Protein AF-A8V3A8-F1 (afdb_monomer_lite)

Secondary structure (DSSP, 8-state):
--STTEEEEETTSTTHHHHHHHTTTSEEEEESS---HHHHHHHHHHHHHHHHHHTT-TTT----EEEEESSSS-EEEEE-

Structure (mmCIF, N/CA/C/O backbone):
data_AF-A8V3A8-F1
#
_entry.id   AF-A8V3A8-F1
#
loop_
_atom_site.group_PDB
_atom_site.id
_atom_site.type_symbol
_atom_site.label_atom_id
_atom_site.label_alt_id
_atom_site.label_comp_id
_atom_site.label_asym_id
_atom_site.label_entity_id
_atom_site.label_seq_id
_atom_site.pdbx_PDB_ins_code
_atom_site.Cartn_x
_atom_site.Cartn_y
_atom_site.Cartn_z
_atom_site.occupancy
_atom_site.B_iso_or_equiv
_atom_site.auth_seq_id
_atom_site.auth_comp_id
_atom_site.auth_asym_id
_atom_site.auth_atom_id
_atom_site.pdbx_PDB_model_num
ATOM 1 N N . ASN A 1 1 ? -0.920 14.461 -0.628 1.00 43.34 1 ASN A N 1
ATOM 2 C CA . ASN A 1 1 ? -0.427 14.433 -2.032 1.00 43.34 1 ASN A CA 1
ATOM 3 C C . ASN A 1 1 ? 0.872 13.629 -2.229 1.00 43.34 1 ASN A C 1
ATOM 5 O O . ASN A 1 1 ? 1.701 14.014 -3.051 1.00 43.34 1 ASN A O 1
ATOM 9 N N . GLN A 1 2 ? 1.101 12.520 -1.506 1.00 54.69 2 GLN A N 1
ATOM 10 C CA . GLN A 1 2 ? 2.380 11.780 -1.586 1.00 54.69 2 GLN A CA 1
ATOM 11 C C . GLN A 1 2 ? 2.376 10.619 -2.597 1.00 54.69 2 GLN A C 1
ATOM 13 O O . GLN A 1 2 ? 3.379 10.428 -3.279 1.00 54.69 2 GLN A O 1
ATOM 18 N N . ILE A 1 3 ? 1.254 9.911 -2.744 1.00 57.16 3 ILE A N 1
ATOM 19 C CA . ILE A 1 3 ? 1.150 8.683 -3.561 1.00 57.16 3 ILE A CA 1
ATOM 20 C C . ILE A 1 3 ? 0.519 8.946 -4.939 1.00 57.16 3 ILE A C 1
ATOM 22 O O . ILE A 1 3 ? 0.785 8.233 -5.897 1.00 57.16 3 ILE A O 1
ATOM 26 N N . ASP A 1 4 ? -0.290 9.999 -5.038 1.00 49.00 4 ASP A N 1
ATOM 27 C CA . ASP A 1 4 ? -0.955 10.406 -6.273 1.00 49.00 4 ASP A CA 1
ATOM 28 C C . ASP A 1 4 ? 0.059 10.900 -7.321 1.00 49.00 4 ASP A C 1
ATOM 30 O O . ASP A 1 4 ? 0.996 11.639 -6.984 1.00 49.00 4 ASP A O 1
ATOM 34 N N . HIS A 1 5 ? -0.120 10.450 -8.569 1.00 60.12 5 HIS A N 1
ATOM 35 C CA . HIS A 1 5 ? 0.795 10.657 -9.701 1.00 60.12 5 HIS A CA 1
ATOM 36 C C . HIS A 1 5 ? 2.247 10.182 -9.480 1.00 60.12 5 HIS A C 1
ATOM 38 O O . HIS A 1 5 ? 3.172 10.703 -10.109 1.00 60.12 5 HIS A O 1
ATOM 44 N N . SER A 1 6 ? 2.458 9.191 -8.608 1.00 69.31 6 SER A N 1
ATOM 45 C CA . SER A 1 6 ? 3.773 8.589 -8.374 1.00 69.31 6 SER A CA 1
ATOM 46 C C . SER A 1 6 ? 3.845 7.159 -8.917 1.00 69.31 6 SER A C 1
ATOM 48 O O . SER A 1 6 ? 2.889 6.397 -8.800 1.00 69.31 6 SER A O 1
ATOM 50 N N . PHE A 1 7 ? 4.993 6.770 -9.473 1.00 75.12 7 PHE A N 1
ATOM 51 C CA . PHE A 1 7 ? 5.260 5.383 -9.859 1.00 75.12 7 PHE A CA 1
ATOM 52 C C . PHE A 1 7 ? 5.862 4.636 -8.666 1.00 75.12 7 PHE A C 1
ATOM 54 O O . PHE A 1 7 ? 6.933 5.009 -8.185 1.00 75.12 7 PHE A O 1
ATOM 61 N N . ILE A 1 8 ? 5.162 3.618 -8.163 1.00 80.06 8 ILE A N 1
ATOM 62 C CA . ILE A 1 8 ? 5.612 2.827 -7.012 1.00 80.06 8 ILE A CA 1
ATOM 63 C C . ILE A 1 8 ? 6.569 1.743 -7.511 1.00 80.06 8 ILE A C 1
ATOM 65 O O . ILE A 1 8 ? 6.192 0.940 -8.360 1.00 80.06 8 ILE A O 1
ATOM 69 N N . ILE A 1 9 ? 7.796 1.711 -6.992 1.00 80.56 9 ILE A N 1
ATOM 70 C CA . ILE A 1 9 ? 8.810 0.722 -7.383 1.00 80.56 9 ILE A CA 1
ATOM 71 C C . ILE A 1 9 ? 9.542 0.179 -6.159 1.00 80.56 9 ILE A C 1
ATOM 73 O O . ILE A 1 9 ? 9.877 0.933 -5.243 1.00 80.56 9 ILE A O 1
ATOM 77 N N . ASP A 1 10 ? 9.794 -1.129 -6.149 1.00 81.75 10 ASP A N 1
ATOM 78 C CA . ASP A 1 10 ? 10.635 -1.764 -5.136 1.00 81.75 10 ASP A CA 1
ATOM 79 C C . ASP A 1 10 ? 12.104 -1.403 -5.388 1.00 81.75 10 ASP A C 1
ATOM 81 O O . ASP A 1 10 ? 12.627 -1.585 -6.489 1.00 81.75 10 ASP A O 1
ATOM 85 N N . LYS A 1 11 ? 12.788 -0.898 -4.360 1.00 80.31 11 LYS A N 1
ATOM 86 C CA . LYS A 1 11 ? 14.222 -0.582 -4.409 1.00 80.31 11 LYS A CA 1
ATOM 87 C C . LYS A 1 11 ? 15.093 -1.803 -4.726 1.00 80.31 11 LYS A C 1
ATOM 89 O O . LYS A 1 11 ? 16.221 -1.637 -5.185 1.00 80.31 11 LYS A O 1
ATOM 94 N N . ASN A 1 12 ? 14.603 -3.000 -4.401 1.00 81.56 12 ASN A N 1
ATOM 95 C CA . ASN A 1 12 ? 15.306 -4.264 -4.583 1.00 81.56 12 ASN A CA 1
ATOM 96 C C . ASN A 1 12 ? 15.012 -4.888 -5.957 1.00 81.56 12 ASN A C 1
ATOM 98 O O . ASN A 1 12 ? 15.571 -5.938 -6.278 1.00 81.56 12 ASN A O 1
ATOM 102 N N . ASP A 1 13 ? 14.154 -4.260 -6.770 1.00 77.88 13 ASP A N 1
ATOM 103 C CA . ASP A 1 13 ? 13.860 -4.741 -8.113 1.00 77.88 13 ASP A CA 1
ATOM 104 C C . ASP A 1 13 ? 15.096 -4.568 -9.021 1.00 77.88 13 ASP A C 1
ATOM 106 O O . ASP A 1 13 ? 15.680 -3.479 -9.069 1.00 77.88 13 ASP A O 1
ATOM 110 N N . PRO A 1 14 ? 15.517 -5.600 -9.773 1.00 82.88 14 PRO A N 1
ATOM 111 C CA . PRO A 1 14 ? 16.665 -5.507 -10.677 1.00 82.88 14 PRO A CA 1
ATOM 112 C C . PRO A 1 14 ? 16.497 -4.441 -11.774 1.00 82.88 14 PRO A C 1
ATOM 114 O O . PRO A 1 14 ? 17.489 -4.016 -12.368 1.00 82.88 14 PRO A O 1
ATOM 117 N N . LEU A 1 15 ? 15.271 -3.982 -12.045 1.00 80.06 15 LEU A N 1
ATOM 118 C CA . LEU A 1 15 ? 14.975 -2.903 -12.985 1.00 80.06 15 LEU A CA 1
ATOM 119 C C . LEU A 1 15 ? 15.027 -1.510 -12.339 1.00 80.06 15 LEU A C 1
ATOM 121 O O . LEU A 1 15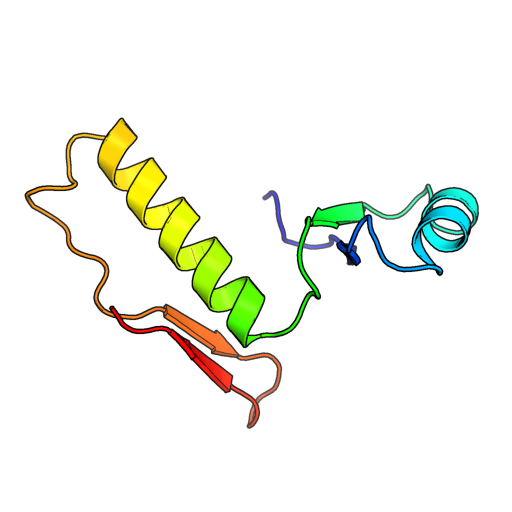 ? 15.111 -0.524 -13.069 1.00 80.06 15 LEU A O 1
ATOM 125 N N . TYR A 1 16 ? 15.038 -1.398 -11.006 1.00 77.88 16 TYR A N 1
ATOM 126 C CA . TYR A 1 16 ? 15.109 -0.124 -10.281 1.00 77.88 16 TYR A CA 1
ATOM 127 C C . TYR A 1 16 ? 16.209 0.841 -10.764 1.00 77.88 16 TYR A C 1
ATOM 129 O O . TYR A 1 16 ? 15.881 2.006 -11.009 1.00 77.88 16 TYR A O 1
ATOM 137 N N . PRO A 1 17 ? 17.484 0.427 -10.956 1.00 79.56 17 PRO A N 1
ATOM 138 C CA . PRO A 1 17 ? 18.519 1.344 -11.441 1.00 79.56 17 PRO A CA 1
ATOM 139 C C . PRO A 1 17 ? 18.178 1.911 -12.824 1.00 79.56 17 PRO A C 1
ATOM 141 O O . PRO A 1 17 ? 18.283 3.115 -13.034 1.00 79.56 17 PRO A O 1
ATOM 144 N N . LYS A 1 18 ? 17.650 1.070 -13.718 1.00 80.44 18 LYS A N 1
ATOM 145 C CA . LYS A 1 18 ? 17.250 1.472 -15.067 1.00 80.44 18 LYS A CA 1
ATOM 146 C C . LYS A 1 18 ? 16.050 2.418 -15.045 1.00 80.44 18 LYS A C 1
ATOM 148 O O . LYS A 1 18 ? 16.066 3.451 -15.699 1.00 80.44 18 LYS A O 1
ATOM 153 N N . PHE A 1 19 ? 15.041 2.130 -14.222 1.00 75.69 19 PHE A N 1
ATOM 154 C CA . PHE A 1 19 ? 13.895 3.025 -14.051 1.00 75.69 19 PHE A CA 1
ATOM 155 C C . PHE A 1 19 ? 14.290 4.377 -13.455 1.00 75.69 19 PHE A C 1
ATOM 157 O O . PHE A 1 19 ? 13.754 5.405 -13.858 1.00 75.69 19 PHE A O 1
ATOM 164 N N . LYS A 1 20 ? 15.241 4.402 -12.519 1.00 74.25 20 LYS A N 1
ATOM 165 C CA . LYS A 1 20 ? 15.740 5.645 -11.928 1.00 74.25 20 LYS A CA 1
ATOM 166 C C . LYS A 1 20 ? 16.482 6.519 -12.944 1.00 74.25 20 LYS A C 1
ATOM 168 O O . LYS A 1 20 ? 16.368 7.741 -12.873 1.00 74.25 20 LYS A O 1
ATOM 173 N N . GLU A 1 21 ? 17.225 5.909 -13.864 1.00 76.06 21 GLU A N 1
ATOM 174 C CA . GLU A 1 21 ? 17.953 6.614 -14.925 1.00 76.06 21 GLU A CA 1
ATOM 175 C C . GLU A 1 21 ? 17.026 7.072 -16.066 1.00 76.06 21 GLU A C 1
ATOM 177 O O . GLU A 1 21 ? 17.050 8.247 -16.428 1.00 76.06 21 GLU A O 1
ATOM 182 N N . ASP A 1 22 ? 16.164 6.191 -16.586 1.00 74.38 22 ASP A N 1
ATOM 183 C CA . ASP A 1 22 ? 15.277 6.478 -17.726 1.00 74.38 22 ASP A CA 1
ATOM 184 C C . ASP A 1 22 ? 14.041 7.320 -17.347 1.00 74.38 22 ASP A C 1
ATOM 186 O O . ASP A 1 22 ? 13.553 8.118 -18.148 1.00 74.38 22 ASP A O 1
ATOM 190 N N . PHE A 1 23 ? 13.531 7.178 -16.118 1.00 70.00 23 PHE A N 1
ATOM 191 C CA . PHE A 1 23 ? 12.312 7.844 -15.643 1.00 70.00 23 PHE A CA 1
ATOM 192 C C . PHE A 1 23 ? 12.576 8.844 -14.513 1.00 70.00 23 PHE A C 1
ATOM 194 O O . PHE A 1 23 ? 11.688 9.120 -13.709 1.00 70.00 23 PHE A O 1
ATOM 201 N N . GLY A 1 24 ? 13.764 9.456 -14.472 1.00 63.38 24 GLY A N 1
ATOM 202 C CA . GLY A 1 24 ? 14.116 10.486 -13.482 1.00 63.38 24 GLY A CA 1
ATOM 203 C C . GLY A 1 24 ? 13.209 11.733 -13.482 1.00 63.38 24 GLY A C 1
ATOM 204 O O . GLY A 1 24 ? 13.269 12.533 -12.552 1.00 63.38 24 GLY A O 1
ATOM 205 N N . PHE A 1 25 ? 12.354 11.897 -14.499 1.00 67.69 25 PHE A N 1
ATOM 206 C CA . PHE A 1 25 ? 11.313 12.930 -14.564 1.00 67.69 25 PHE A CA 1
ATOM 207 C C . PHE A 1 25 ? 9.986 12.515 -13.897 1.00 67.69 25 PHE A C 1
ATOM 209 O O . PHE A 1 25 ? 9.146 13.375 -13.630 1.00 67.69 25 PHE A O 1
ATOM 216 N N . LEU A 1 26 ? 9.772 11.219 -13.639 1.00 67.88 26 LEU A N 1
ATOM 217 C CA . LEU A 1 26 ? 8.608 10.716 -12.914 1.00 67.88 26 LEU A CA 1
ATOM 218 C C . LEU A 1 26 ? 8.857 10.772 -11.408 1.00 67.88 26 LEU A C 1
ATOM 220 O O . LEU A 1 26 ? 9.959 10.558 -10.905 1.00 67.88 26 LEU A O 1
ATOM 224 N N . LYS A 1 27 ? 7.786 11.021 -10.658 1.00 70.75 27 LYS A N 1
ATOM 225 C CA . LYS A 1 27 ? 7.810 10.968 -9.201 1.00 70.75 27 LYS A CA 1
ATOM 226 C C . LYS A 1 27 ? 7.858 9.501 -8.769 1.00 70.75 27 LYS A C 1
ATOM 228 O O . LYS A 1 27 ? 6.834 8.828 -8.730 1.00 70.75 27 LYS A O 1
ATOM 233 N N . LEU A 1 28 ? 9.050 8.982 -8.493 1.00 73.44 28 LEU A N 1
ATOM 234 C CA . LEU A 1 28 ? 9.215 7.607 -8.019 1.00 73.44 28 LEU A CA 1
ATOM 235 C C . LEU A 1 28 ? 8.887 7.529 -6.524 1.00 73.44 28 LEU A C 1
ATOM 237 O O . LEU A 1 28 ? 9.504 8.212 -5.705 1.00 73.44 28 LEU A O 1
ATOM 241 N N . PHE A 1 29 ? 7.924 6.686 -6.164 1.00 78.06 29 PHE A N 1
ATOM 242 C CA . PHE A 1 29 ? 7.660 6.313 -4.781 1.00 78.06 29 PHE A CA 1
ATOM 243 C C . PHE A 1 29 ? 8.361 4.988 -4.495 1.00 78.06 29 PHE A C 1
ATOM 245 O O . PHE A 1 29 ? 7.880 3.912 -4.845 1.00 78.06 29 PHE A O 1
ATOM 252 N N . VAL A 1 30 ? 9.549 5.086 -3.909 1.00 79.50 30 VAL A N 1
ATOM 253 C CA . VAL A 1 30 ? 10.407 3.927 -3.672 1.00 79.50 30 VAL A CA 1
ATOM 254 C C . VAL A 1 30 ? 9.963 3.216 -2.399 1.00 79.50 30 VAL A C 1
ATOM 256 O O . VAL A 1 30 ? 9.938 3.817 -1.325 1.00 79.50 30 VAL A O 1
ATOM 259 N N . VAL A 1 31 ? 9.624 1.938 -2.529 1.00 80.75 31 VAL A N 1
ATOM 260 C CA . VAL A 1 31 ? 9.225 1.055 -1.428 1.00 80.75 31 VAL A CA 1
ATOM 261 C C . VAL A 1 31 ? 10.255 -0.060 -1.227 1.00 80.75 31 VAL A C 1
ATOM 263 O O . VAL A 1 31 ? 11.096 -0.308 -2.086 1.00 80.75 31 VAL A O 1
ATOM 266 N N . ASP A 1 32 ? 10.215 -0.707 -0.063 1.00 82.31 32 ASP A N 1
ATOM 267 C CA . ASP A 1 32 ? 11.091 -1.837 0.315 1.00 82.31 32 ASP A CA 1
ATOM 268 C C . ASP A 1 32 ? 10.398 -3.198 0.148 1.00 82.31 32 ASP A C 1
ATOM 270 O O . ASP A 1 32 ? 10.790 -4.201 0.738 1.00 82.31 32 ASP A O 1
ATOM 274 N N . PHE A 1 33 ? 9.277 -3.210 -0.563 1.00 80.62 33 PHE A N 1
ATOM 275 C CA . PHE A 1 33 ? 8.430 -4.375 -0.740 1.00 80.62 33 PHE A CA 1
ATOM 276 C C . PHE A 1 33 ? 7.942 -4.430 -2.181 1.00 80.62 33 PHE A C 1
ATOM 278 O O . PHE A 1 33 ? 7.769 -3.393 -2.826 1.00 80.62 33 PHE A O 1
ATOM 285 N N . CYS A 1 34 ? 7.653 -5.638 -2.661 1.00 79.44 34 CYS A N 1
ATOM 286 C CA . CYS A 1 34 ? 7.057 -5.824 -3.976 1.00 79.44 34 CYS A CA 1
ATOM 287 C C . CYS A 1 34 ? 5.689 -5.112 -4.013 1.00 79.44 34 CYS A C 1
ATOM 289 O O . CYS A 1 34 ? 4.856 -5.405 -3.150 1.00 79.44 34 CYS A O 1
ATOM 291 N N . PRO A 1 35 ? 5.442 -4.174 -4.949 1.00 79.19 35 PRO A N 1
ATOM 292 C CA . PRO A 1 35 ? 4.305 -3.253 -4.906 1.00 79.19 35 PRO A CA 1
ATOM 293 C C . PRO A 1 35 ? 2.984 -3.908 -5.347 1.00 79.19 35 PRO A C 1
ATOM 295 O O . PRO A 1 35 ? 2.302 -3.415 -6.240 1.00 79.19 35 PRO A O 1
ATOM 298 N N . THR A 1 36 ? 2.612 -5.026 -4.722 1.00 85.19 36 THR A 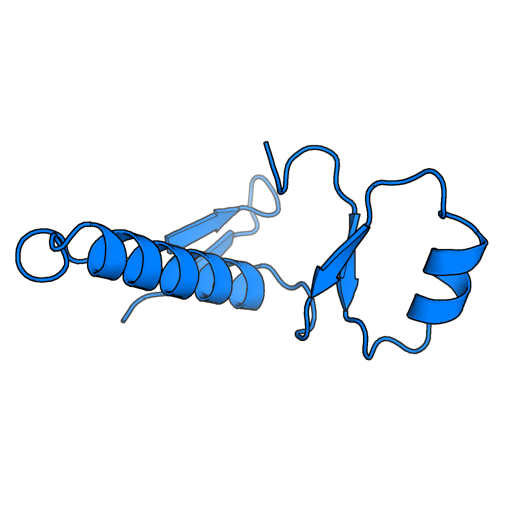N 1
ATOM 299 C CA . THR A 1 36 ? 1.318 -5.684 -4.923 1.00 85.19 36 THR A CA 1
ATOM 300 C C . THR A 1 36 ? 0.226 -5.007 -4.094 1.00 85.19 36 THR A C 1
ATOM 302 O O . THR A 1 36 ? 0.502 -4.341 -3.088 1.00 85.19 36 THR A O 1
ATOM 305 N N . ALA A 1 37 ? -1.038 -5.199 -4.477 1.00 82.50 37 ALA A N 1
ATOM 306 C CA . ALA A 1 37 ? -2.180 -4.637 -3.758 1.00 82.50 37 ALA A CA 1
ATOM 307 C C . ALA A 1 37 ? -2.220 -5.051 -2.270 1.00 82.50 37 ALA A C 1
ATOM 309 O O . ALA A 1 37 ? -2.594 -4.244 -1.417 1.00 82.50 37 ALA A O 1
ATOM 310 N N . GLU A 1 38 ? -1.797 -6.271 -1.923 1.00 83.69 38 GLU A N 1
ATOM 311 C CA . GLU A 1 38 ? -1.720 -6.756 -0.538 1.00 83.69 38 GLU A CA 1
ATOM 312 C C . GLU A 1 38 ? -0.639 -6.031 0.267 1.00 83.69 38 GLU A C 1
ATOM 314 O O . GLU A 1 38 ? -0.884 -5.608 1.401 1.00 83.69 38 GLU A O 1
ATOM 319 N N . ALA A 1 39 ? 0.549 -5.863 -0.319 1.00 85.00 39 ALA A N 1
ATOM 320 C CA . ALA A 1 39 ? 1.658 -5.180 0.332 1.00 85.00 39 ALA A CA 1
ATOM 321 C C . ALA A 1 39 ? 1.343 -3.692 0.540 1.00 85.00 39 ALA A C 1
ATOM 323 O O . ALA A 1 39 ? 1.608 -3.141 1.610 1.00 85.00 39 ALA A O 1
ATOM 324 N N . ILE A 1 40 ? 0.677 -3.067 -0.436 1.00 85.62 40 ILE A N 1
ATOM 325 C CA . ILE A 1 40 ? 0.162 -1.700 -0.323 1.00 85.62 40 ILE A CA 1
ATOM 326 C C . ILE A 1 40 ? -0.909 -1.610 0.773 1.00 85.62 40 ILE A C 1
ATOM 328 O O . ILE A 1 40 ? -0.865 -0.689 1.587 1.00 85.62 40 ILE A O 1
ATOM 332 N N . ALA A 1 41 ? -1.844 -2.563 0.853 1.00 86.06 41 ALA A N 1
ATOM 333 C CA . ALA A 1 41 ? -2.874 -2.570 1.895 1.00 86.06 41 ALA A CA 1
ATOM 334 C C . ALA A 1 41 ? -2.263 -2.650 3.303 1.00 86.06 41 ALA A C 1
ATOM 336 O O . ALA A 1 41 ? -2.681 -1.911 4.198 1.00 86.06 41 ALA A O 1
ATOM 337 N N . LYS A 1 42 ? -1.235 -3.489 3.481 1.00 87.00 42 LYS A N 1
ATOM 338 C CA . LYS A 1 42 ? -0.467 -3.569 4.728 1.00 87.00 42 LYS A CA 1
ATOM 339 C C . LYS A 1 42 ? 0.279 -2.262 5.016 1.00 87.00 42 LYS A C 1
ATOM 341 O O . LYS A 1 42 ? 0.186 -1.749 6.124 1.00 87.00 42 LYS A O 1
ATOM 346 N N . PHE A 1 43 ? 0.962 -1.692 4.024 1.00 86.50 43 PHE A N 1
ATOM 347 C CA . PHE A 1 43 ? 1.681 -0.425 4.174 1.00 86.50 43 PHE A CA 1
ATOM 348 C C . PHE A 1 43 ? 0.757 0.722 4.604 1.00 86.50 43 PHE A C 1
ATOM 350 O O . PHE A 1 43 ? 1.100 1.487 5.502 1.00 86.50 43 PHE A O 1
ATOM 357 N N . ILE A 1 44 ? -0.436 0.821 4.008 1.00 86.19 44 ILE A N 1
ATOM 358 C CA . ILE A 1 44 ? -1.447 1.815 4.390 1.00 86.19 44 ILE A CA 1
ATOM 359 C C . ILE A 1 44 ? -1.929 1.571 5.8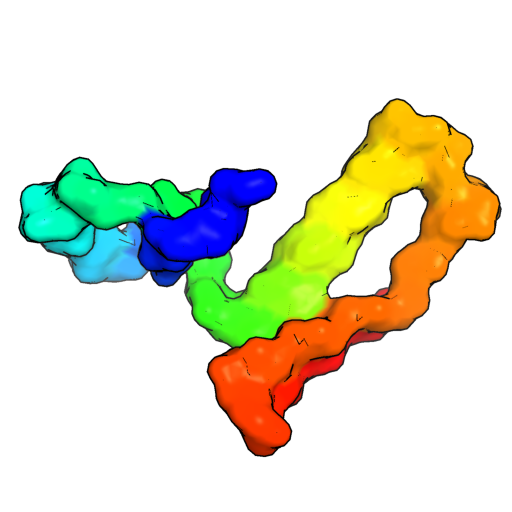22 1.00 86.19 44 ILE A C 1
ATOM 361 O O . ILE A 1 44 ? -2.077 2.526 6.581 1.00 86.19 44 ILE A O 1
ATOM 365 N N . TYR A 1 45 ? -2.155 0.311 6.204 1.00 88.12 45 TYR A N 1
ATOM 366 C CA . TYR A 1 45 ? -2.559 -0.045 7.562 1.00 88.12 45 TYR A CA 1
ATOM 367 C C . TYR A 1 45 ? -1.503 0.381 8.596 1.00 88.12 45 TYR A C 1
ATOM 369 O O . TYR A 1 45 ? -1.830 1.109 9.530 1.00 88.12 45 TYR A O 1
ATOM 377 N N . ASP A 1 46 ? -0.235 0.009 8.386 1.00 87.75 46 ASP A N 1
ATOM 378 C CA . ASP A 1 46 ? 0.885 0.382 9.262 1.00 87.75 46 ASP A CA 1
ATOM 379 C C . ASP A 1 46 ? 1.073 1.915 9.317 1.00 87.75 46 ASP A C 1
ATOM 381 O O . ASP A 1 46 ? 1.324 2.490 10.379 1.00 87.75 46 ASP A O 1
ATOM 385 N N . PHE A 1 47 ? 0.913 2.607 8.182 1.00 87.06 47 PHE A N 1
ATOM 386 C CA . PHE A 1 47 ? 0.989 4.069 8.121 1.00 87.06 47 PHE A CA 1
ATOM 387 C C . PHE A 1 47 ? -0.124 4.742 8.935 1.00 87.06 47 PHE A C 1
ATOM 389 O O . PHE A 1 47 ? 0.135 5.723 9.635 1.00 87.06 47 PHE A O 1
ATOM 396 N N . LEU A 1 48 ? -1.351 4.222 8.858 1.00 86.62 48 LEU A N 1
ATOM 397 C CA . LEU A 1 48 ? -2.484 4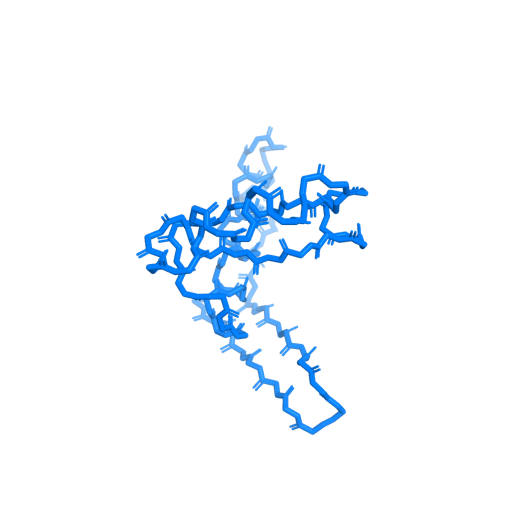.724 9.631 1.00 86.62 48 LEU A CA 1
ATOM 398 C C . LEU A 1 48 ? -2.324 4.439 11.125 1.00 86.62 48 LEU A C 1
ATOM 400 O O . LEU A 1 48 ? -2.535 5.357 11.912 1.00 86.62 48 LEU A O 1
ATOM 404 N N . GLU A 1 49 ? -1.908 3.228 11.520 1.00 86.38 49 GLU A N 1
ATOM 405 C CA . GLU A 1 49 ? -1.615 2.910 12.929 1.00 86.38 49 GLU A CA 1
ATOM 406 C C . GLU A 1 49 ? -0.579 3.891 13.495 1.00 86.38 49 GLU A C 1
ATOM 408 O O . GLU A 1 49 ? -0.816 4.501 14.534 1.00 86.38 49 GLU A O 1
ATOM 413 N N . LYS A 1 50 ? 0.517 4.141 12.769 1.00 87.56 50 LYS A N 1
ATOM 414 C CA . LYS A 1 50 ? 1.541 5.101 13.201 1.00 87.56 50 LYS A CA 1
ATOM 415 C C . LYS A 1 50 ? 1.006 6.532 13.304 1.00 87.56 50 LYS A C 1
ATOM 417 O O . LYS A 1 50 ? 1.330 7.242 14.248 1.00 87.56 50 LYS A O 1
ATOM 422 N N . LYS A 1 51 ? 0.173 6.974 12.357 1.00 86.19 51 LYS A N 1
ATOM 423 C CA . LYS A 1 51 ? -0.445 8.311 12.400 1.00 86.19 51 LYS A CA 1
ATOM 424 C C . LYS A 1 51 ? -1.402 8.472 13.580 1.00 86.19 51 LYS A C 1
ATOM 426 O O . LYS A 1 51 ? -1.466 9.551 14.161 1.00 86.19 51 LYS A O 1
ATOM 431 N N . LEU A 1 52 ? -2.132 7.414 13.924 1.00 86.06 52 LEU A N 1
ATOM 432 C CA . LEU A 1 52 ? -2.997 7.377 15.101 1.00 86.06 52 LEU A CA 1
ATOM 433 C C . LEU A 1 52 ? -2.178 7.377 16.397 1.00 86.06 52 LEU A C 1
ATOM 435 O O . LEU A 1 52 ? -2.580 8.040 17.350 1.00 86.06 52 LEU A O 1
ATOM 439 N N . GLU A 1 53 ? -1.017 6.714 16.410 1.00 86.69 53 GLU A N 1
ATOM 440 C CA . GLU A 1 53 ? -0.057 6.747 17.524 1.00 86.69 53 GLU A CA 1
ATOM 441 C C . GLU A 1 53 ? 0.458 8.168 17.761 1.00 86.69 53 GLU A C 1
ATOM 443 O O . GLU A 1 53 ? 0.358 8.688 18.869 1.00 86.69 53 GLU A O 1
ATOM 448 N N . GLU A 1 54 ? 0.931 8.832 16.700 1.00 87.38 54 GLU A N 1
ATOM 449 C CA . GLU A 1 54 ? 1.411 10.220 16.746 1.00 87.38 54 GLU A CA 1
ATOM 450 C C . GLU A 1 54 ? 0.322 11.202 17.211 1.00 87.38 54 GLU A C 1
ATOM 452 O O . GLU A 1 54 ? 0.628 12.221 17.829 1.00 87.38 54 GLU A O 1
ATOM 457 N N . ALA A 1 55 ? -0.945 10.904 16.914 1.00 86.19 55 ALA A N 1
ATOM 458 C CA . ALA A 1 55 ? -2.093 11.704 17.328 1.00 86.19 55 ALA A CA 1
ATOM 459 C C . ALA A 1 55 ? -2.622 11.352 18.732 1.00 86.19 55 ALA A C 1
ATOM 461 O O . ALA A 1 55 ? -3.520 12.039 19.216 1.00 86.19 55 ALA A O 1
ATOM 462 N N . GLY A 1 56 ? -2.107 10.297 19.376 1.00 85.75 56 GLY A N 1
ATOM 463 C CA . GLY A 1 56 ? -2.596 9.812 20.671 1.00 85.75 56 GLY A CA 1
ATOM 464 C C . GLY A 1 56 ? -4.000 9.198 20.628 1.00 85.75 56 GLY A C 1
ATOM 465 O O . GLY A 1 56 ? -4.638 9.077 21.664 1.00 85.75 56 GLY A O 1
ATOM 466 N N . LEU A 1 57 ? -4.494 8.821 19.445 1.00 84.69 57 LEU A N 1
ATOM 467 C CA . LEU A 1 57 ? -5.849 8.288 19.225 1.00 84.69 57 LEU A CA 1
ATOM 468 C C . LEU A 1 57 ? -5.873 6.763 19.081 1.00 84.69 57 LEU A C 1
ATOM 470 O O . LEU A 1 57 ? -6.888 6.192 18.691 1.00 84.69 57 LEU A O 1
ATOM 474 N N . LEU A 1 58 ? -4.753 6.094 19.351 1.00 77.12 58 LEU A N 1
ATOM 475 C CA . LEU A 1 58 ? -4.600 4.652 19.145 1.00 77.12 58 LEU A CA 1
ATOM 476 C C . LEU A 1 58 ? -5.499 3.828 20.085 1.00 77.12 58 LEU A C 1
ATOM 478 O O . LEU A 1 58 ? -5.883 2.710 19.750 1.00 77.12 58 LEU A O 1
ATOM 482 N N . GLU A 1 59 ? -5.873 4.401 21.232 1.00 76.62 59 GLU A N 1
ATOM 483 C CA . GLU A 1 59 ? -6.801 3.793 22.193 1.00 76.62 59 GLU A CA 1
ATOM 484 C C . GLU A 1 59 ? -8.278 4.000 21.806 1.00 76.62 59 GLU A C 1
ATOM 486 O O . GLU A 1 59 ? -9.114 3.146 22.104 1.00 76.62 59 GLU A O 1
ATOM 491 N N . ASP A 1 60 ? -8.598 5.080 21.082 1.00 79.75 60 ASP A N 1
ATOM 492 C CA . ASP A 1 60 ? -9.967 5.442 20.685 1.00 79.75 60 ASP A CA 1
ATOM 493 C C . ASP A 1 60 ? -10.350 4.943 19.283 1.00 79.75 60 ASP A C 1
ATOM 495 O O . ASP A 1 60 ? -11.515 4.640 19.010 1.00 79.75 60 ASP A O 1
ATOM 499 N N . ILE A 1 61 ? -9.382 4.865 18.365 1.00 81.56 61 ILE A N 1
ATOM 500 C CA . ILE A 1 61 ? -9.611 4.552 16.953 1.00 81.56 61 ILE A CA 1
ATOM 501 C C . ILE A 1 61 ? -8.766 3.346 16.555 1.00 81.56 61 ILE A C 1
ATOM 503 O O . ILE A 1 61 ? -7.552 3.431 16.381 1.00 81.56 61 ILE A O 1
ATOM 507 N N . LYS A 1 62 ? -9.442 2.219 16.317 1.00 82.62 62 LYS A N 1
ATOM 508 C CA . LYS A 1 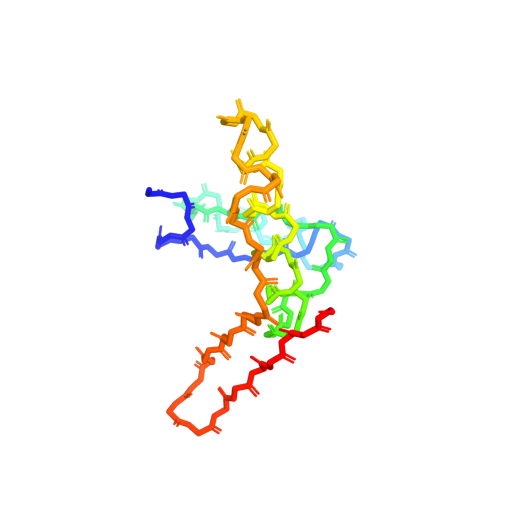62 ? -8.824 1.003 15.785 1.00 82.62 62 LYS A CA 1
ATOM 509 C C . LYS A 1 62 ? -9.118 0.856 14.297 1.00 82.62 62 LYS A C 1
ATOM 511 O O . LYS A 1 62 ? -10.275 0.761 13.885 1.00 82.62 62 LYS A O 1
ATOM 516 N N . VAL A 1 63 ? -8.069 0.763 13.483 1.00 81.25 63 VAL A N 1
ATOM 517 C CA . VAL A 1 63 ? -8.212 0.380 12.074 1.00 81.25 63 VAL A CA 1
ATOM 518 C C . VAL A 1 63 ? -8.612 -1.098 12.023 1.00 81.25 63 VAL A C 1
ATOM 520 O O . VAL A 1 63 ? -7.878 -1.962 12.481 1.00 81.25 63 VAL A O 1
ATOM 523 N N . VAL A 1 64 ? -9.798 -1.400 11.491 1.00 84.00 64 VAL A N 1
ATOM 524 C CA . VAL A 1 64 ? -10.325 -2.782 11.422 1.00 84.00 64 VAL A CA 1
ATOM 525 C C . VAL A 1 64 ? -9.955 -3.500 10.127 1.00 84.00 64 VAL A C 1
ATOM 527 O O . VAL A 1 64 ? -9.756 -4.713 10.105 1.00 84.00 64 VAL A O 1
ATOM 530 N N . SER A 1 65 ? -9.885 -2.763 9.019 1.00 86.31 65 SER A N 1
ATOM 531 C CA . SER A 1 65 ? -9.532 -3.321 7.718 1.00 86.31 65 SER A CA 1
ATOM 532 C C . SER A 1 65 ? -9.154 -2.232 6.730 1.00 86.31 65 SER A C 1
ATOM 534 O O . SER A 1 65 ? -9.793 -1.180 6.717 1.00 86.31 65 SER A O 1
ATOM 536 N N . ILE A 1 66 ? -8.214 -2.533 5.840 1.00 87.88 66 ILE A N 1
ATOM 537 C CA . ILE A 1 66 ? -7.902 -1.712 4.669 1.00 87.88 66 ILE A CA 1
ATOM 538 C C . ILE A 1 66 ? -8.221 -2.519 3.418 1.00 87.88 66 ILE A C 1
ATOM 540 O O . ILE A 1 66 ? -7.810 -3.670 3.298 1.00 87.88 66 ILE A O 1
ATOM 544 N N . THR A 1 67 ? -8.981 -1.925 2.498 1.00 88.25 67 THR A N 1
ATOM 545 C CA . THR A 1 67 ? -9.278 -2.520 1.190 1.00 88.25 67 THR A CA 1
ATOM 546 C C . THR A 1 67 ? -8.661 -1.658 0.102 1.00 88.25 67 THR A C 1
ATOM 548 O O . THR A 1 67 ? -9.021 -0.490 -0.032 1.00 88.25 67 THR A O 1
ATOM 551 N N . VAL A 1 68 ? -7.751 -2.240 -0.672 1.00 86.69 68 VAL A N 1
ATOM 552 C CA . VAL A 1 68 ? -7.115 -1.614 -1.833 1.00 86.69 68 VAL A CA 1
ATOM 553 C C . VAL A 1 68 ? -7.722 -2.222 -3.085 1.00 86.69 68 VAL A C 1
ATOM 555 O O . VAL A 1 68 ? -7.747 -3.441 -3.227 1.00 86.69 68 VAL A O 1
ATOM 558 N N . TRP A 1 69 ? -8.223 -1.380 -3.981 1.00 84.19 69 TRP A N 1
ATOM 559 C CA . TRP A 1 69 ? -8.744 -1.794 -5.281 1.00 84.19 69 TRP A CA 1
ATOM 560 C C . TRP A 1 69 ? -7.713 -1.423 -6.341 1.00 84.19 69 TRP A C 1
ATOM 562 O O . TRP A 1 69 ? -7.422 -0.245 -6.523 1.00 84.19 69 TRP A O 1
ATOM 572 N N . GLU A 1 70 ? -7.135 -2.425 -6.995 1.00 76.88 70 GLU A N 1
ATOM 573 C CA . GLU A 1 70 ? -6.200 -2.226 -8.108 1.00 76.88 70 GLU A CA 1
ATOM 574 C C . GLU A 1 70 ? -6.966 -2.002 -9.416 1.00 76.88 70 GLU A C 1
ATOM 576 O O . GLU A 1 70 ? -6.607 -1.162 -10.237 1.00 76.88 70 GLU A O 1
ATOM 581 N N . THR A 1 71 ? -8.069 -2.730 -9.581 1.00 80.44 71 THR A N 1
ATOM 582 C CA . THR A 1 71 ? -8.995 -2.626 -10.711 1.00 80.44 71 THR A CA 1
ATOM 583 C C . THR A 1 71 ? -10.433 -2.743 -10.205 1.00 80.44 71 THR A C 1
ATOM 585 O O . THR A 1 71 ? -10.666 -3.073 -9.042 1.00 80.44 71 THR A O 1
ATOM 588 N N . GLU A 1 72 ? -11.424 -2.511 -11.070 1.00 75.00 72 GLU A N 1
ATOM 589 C CA . GLU A 1 72 ? -12.850 -2.594 -10.707 1.00 75.00 72 GLU A CA 1
ATOM 590 C C . GLU A 1 72 ? -13.256 -3.962 -10.126 1.00 75.00 72 GLU A C 1
ATOM 592 O O . GLU A 1 72 ? -14.202 -4.054 -9.346 1.00 75.00 72 GLU A O 1
ATOM 597 N N . THR A 1 73 ? -12.526 -5.029 -10.467 1.00 80.31 73 THR A N 1
ATOM 598 C CA . THR A 1 73 ? -12.764 -6.394 -9.969 1.00 80.31 73 THR A CA 1
ATOM 599 C C . THR A 1 73 ? -11.656 -6.918 -9.055 1.00 80.31 73 THR A C 1
ATOM 601 O O . THR A 1 73 ? -11.898 -7.837 -8.271 1.00 80.31 73 THR A O 1
ATOM 604 N N . GLY A 1 74 ? -10.442 -6.370 -9.151 1.00 77.44 74 GLY A N 1
ATOM 605 C CA . GLY A 1 74 ? -9.272 -6.802 -8.389 1.00 77.44 74 GLY A CA 1
ATOM 606 C C . GLY A 1 74 ? -9.086 -5.978 -7.121 1.00 77.44 74 GLY A C 1
ATOM 607 O O . GLY A 1 74 ? -8.777 -4.789 -7.187 1.00 77.44 74 GLY A O 1
ATOM 608 N N . LYS A 1 75 ? -9.240 -6.619 -5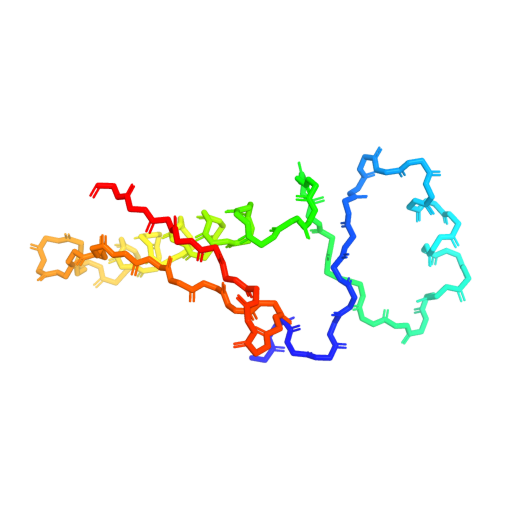.958 1.00 86.75 75 LYS A N 1
ATOM 609 C CA . LYS A 1 75 ? -9.049 -5.983 -4.651 1.00 86.75 75 LYS A CA 1
ATOM 610 C C . LYS A 1 75 ? -8.238 -6.850 -3.700 1.00 86.75 75 LYS A C 1
ATOM 612 O O . LYS A 1 75 ? -8.417 -8.065 -3.655 1.00 86.75 75 LYS A O 1
ATOM 617 N N . ALA A 1 76 ? -7.436 -6.199 -2.873 1.00 86.75 76 ALA A N 1
ATOM 618 C CA . ALA A 1 76 ? -6.772 -6.787 -1.724 1.00 86.75 76 ALA A CA 1
ATOM 619 C C . ALA A 1 76 ? -7.392 -6.243 -0.437 1.00 86.75 76 ALA A C 1
ATOM 621 O O . ALA A 1 76 ? -7.678 -5.050 -0.322 1.00 86.75 76 ALA A O 1
ATOM 622 N N . VAL A 1 77 ? -7.601 -7.119 0.543 1.00 86.00 77 VAL A N 1
ATOM 623 C CA . VAL A 1 77 ? -8.121 -6.747 1.862 1.00 86.00 77 VAL A CA 1
ATOM 624 C C . VAL A 1 77 ? -7.111 -7.177 2.913 1.00 86.00 77 VAL A C 1
ATOM 626 O O . VAL A 1 77 ? -6.796 -8.358 3.017 1.00 86.00 77 VAL A O 1
ATOM 629 N N . TYR A 1 78 ? -6.654 -6.229 3.723 1.00 84.88 78 TYR A N 1
ATOM 630 C CA . TYR A 1 78 ? -5.834 -6.489 4.900 1.00 84.88 78 TYR A CA 1
ATOM 631 C C . TYR A 1 78 ? -6.674 -6.307 6.170 1.00 84.88 78 TYR A C 1
ATOM 633 O O . TYR A 1 78 ? -7.387 -5.308 6.307 1.00 84.88 78 TYR A O 1
ATOM 641 N N . ARG A 1 79 ? -6.617 -7.283 7.085 1.00 81.69 79 ARG A N 1
ATOM 642 C CA . ARG A 1 79 ? -7.343 -7.313 8.370 1.00 81.69 79 ARG A CA 1
ATOM 643 C C . ARG A 1 79 ? -6.416 -7.815 9.477 1.00 81.69 79 ARG A C 1
ATOM 645 O O . ARG A 1 79 ? -5.660 -8.753 9.233 1.00 81.69 79 ARG A O 1
ATOM 652 N N . LYS A 1 80 ? -6.506 -7.206 10.662 1.00 71.25 80 LYS A N 1
ATOM 653 C CA . LYS A 1 80 ? -5.721 -7.534 11.861 1.00 71.25 80 LYS A CA 1
ATOM 654 C C . LYS A 1 80 ? -6.635 -7.687 13.074 1.00 71.25 80 LYS A C 1
ATOM 656 O O . LYS A 1 80 ? -7.614 -6.912 13.182 1.00 71.25 80 LYS A O 1
#

pLDDT: mean 79.29, std 8.88, range [43.34, 88.25]

Radius of gyration: 14.95 Å; chains: 1; bounding box: 31×22×40 Å

Foldseek 3Di:
DQPPQEDEDEPPDPCNVVCCVVVVVGHHDYDNDDPDQQVVQVVVQVVVCVVCVVVVCNVPDDDAKGWGAPDPPDIDIDGD

Sequence (80 aa):
NQIDHSFIIDKNDPLYPKFKEDFGFLKLFVVDFCPTAEAIAKFIYDFLEKKLEEAGLLEDIKVVSITVWETETGKAVYRK